Protein AF-A0A093C930-F1 (afdb_monomer)

Sequence (60 aa):
LEILEYNFCKVNKHPDPTTLCLIAAETGLSEEQTLKWFKQRLAEWRKSEGLPSESGSVRD

Solvent-accessible surface area (backbone atoms only — not comparable to full-atom values): 3700 Å² total; per-residue (Å²): 110,67,67,60,53,46,39,42,76,73,73,45,72,75,62,53,75,68,57,37,46,52,52,9,61,78,70,75,46,52,51,68,58,46,51,51,50,44,56,53,51,48,54,53,49,33,57,73,72,70,43,72,92,66,95,80,75,100,72,128

Organism: Tauraco erythrolophus (NCBI:txid121530)

InterPro domains:
  IPR001356 Homeodomain [PF00046] (1-47)
  IPR001356 Homeodomain [PS50071] (1-48)
  IPR001356 Homeodomain [cd00086] (1-49)
  IPR009057 Homedomain-like superfamily [SSF46689] (1-51)
  IPR039162 Homeodomain-only protein [PTHR21408] (2-60)

Nearest PDB structures (foldseek):
  1uhs-assembly1_A  TM=8.722E-01  e=1.693E-06  Mus musculus
  2hi3-assembly1_A  TM=7.527E-01  e=3.631E-06  Mus musculus
  2cue-assembly1_A  TM=7.747E-01  e=2.657E-02  Homo sapiens
  8qz7-assembly1_A  TM=9.709E-01  e=1.302E-01  Homo sapiens
  1ahd-assembly1_P  TM=8.191E-01  e=6.070E-02  Drosophila subobscura

Mean predicted aligned error: 6.3 Å

Radius of gyration: 13.56 Å; Cα contacts (8 Å, |Δi|>4): 37; chains: 1; bounding box: 40×19×29 Å

Secondary structure (DSSP, 8-state):
-HHHHHIIIII-SS--HHHHHHHHHHHT--HHHHHHHHHHHHHHHHHHTT--SS------

pLDDT: mean 86.82, std 12.92, range [50.5, 95.62]

Foldse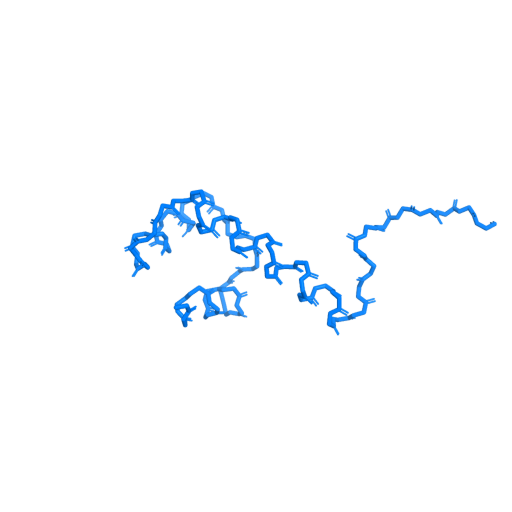ek 3Di:
DVLLVCCCVPPHLDDDQVRLCVSCVVVVHDSVVSVVVSVVVVQVVCVVVVHPSDPDDPDD

Structure (mmCIF, N/CA/C/O backbone):
data_AF-A0A093C930-F1
#
_entry.id   AF-A0A093C930-F1
#
loop_
_atom_site.group_PDB
_atom_site.id
_atom_site.type_symbol
_atom_site.label_atom_id
_atom_site.label_alt_id
_atom_site.label_comp_id
_atom_site.label_asym_id
_atom_site.label_entity_id
_atom_site.label_seq_id
_atom_site.pdbx_PDB_ins_code
_atom_site.Cartn_x
_atom_site.Cartn_y
_atom_site.Cartn_z
_atom_site.occupancy
_atom_site.B_iso_or_equiv
_atom_site.auth_seq_id
_atom_site.auth_comp_id
_atom_site.auth_asym_id
_atom_site.auth_atom_id
_atom_site.pdbx_PDB_model_num
ATOM 1 N N . LEU A 1 1 ? -2.262 -6.221 10.341 1.00 77.31 1 LEU A N 1
ATOM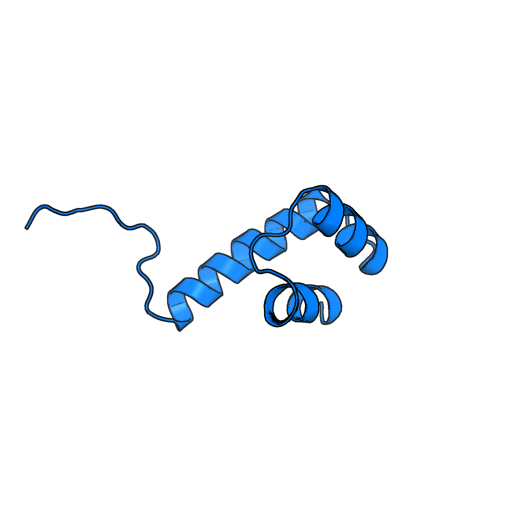 2 C CA . LEU A 1 1 ? -1.416 -5.984 9.143 1.00 77.31 1 LEU A CA 1
ATOM 3 C C . LEU A 1 1 ? -1.687 -6.987 8.018 1.00 77.31 1 LEU A C 1
ATOM 5 O O . LEU A 1 1 ? -1.447 -6.638 6.873 1.00 77.31 1 LEU A O 1
ATOM 9 N N . GLU A 1 2 ? -2.219 -8.183 8.300 1.00 91.44 2 GLU A N 1
ATOM 10 C CA . GLU A 1 2 ? -2.489 -9.215 7.278 1.00 91.44 2 GLU A CA 1
ATOM 11 C C . GLU A 1 2 ? -3.386 -8.729 6.129 1.00 91.44 2 GLU A C 1
ATOM 13 O O . GLU A 1 2 ? -3.087 -9.005 4.974 1.00 91.44 2 GLU A O 1
ATOM 18 N N . ILE A 1 3 ? -4.421 -7.931 6.420 1.00 91.94 3 ILE A N 1
ATOM 19 C CA . ILE A 1 3 ? -5.302 -7.342 5.394 1.00 91.94 3 ILE A CA 1
ATOM 20 C C . ILE A 1 3 ? -4.535 -6.377 4.472 1.00 91.94 3 ILE A C 1
ATOM 22 O O . ILE A 1 3 ? -4.737 -6.404 3.260 1.00 91.94 3 ILE A O 1
ATOM 26 N N . LEU A 1 4 ? -3.632 -5.549 5.014 1.00 93.56 4 LEU A N 1
ATOM 27 C CA . LEU A 1 4 ? -2.814 -4.627 4.211 1.00 93.56 4 LEU A CA 1
ATOM 28 C C . LEU A 1 4 ? -1.880 -5.399 3.276 1.00 93.56 4 LEU A C 1
ATOM 30 O O . LEU A 1 4 ? -1.807 -5.103 2.086 1.00 93.56 4 LEU A O 1
ATOM 34 N N . GLU A 1 5 ? -1.213 -6.423 3.807 1.00 94.00 5 GLU A N 1
ATOM 35 C CA . GLU A 1 5 ? -0.292 -7.263 3.044 1.00 94.00 5 GLU A CA 1
ATOM 36 C C . GLU A 1 5 ? -1.022 -8.082 1.971 1.00 94.00 5 GLU A C 1
ATOM 38 O O . GLU A 1 5 ? -0.559 -8.170 0.833 1.00 94.00 5 GLU A O 1
ATOM 43 N N . TYR A 1 6 ? -2.202 -8.622 2.297 1.00 94.12 6 TYR A N 1
ATOM 44 C CA . TYR A 1 6 ? -3.065 -9.305 1.338 1.00 94.12 6 TYR A CA 1
ATOM 45 C C . TYR A 1 6 ? -3.462 -8.374 0.191 1.00 94.12 6 TYR A C 1
ATOM 47 O O . TYR A 1 6 ? -3.247 -8.717 -0.971 1.00 94.12 6 TYR A O 1
ATOM 55 N N . ASN A 1 7 ? -3.972 -7.178 0.497 1.00 93.19 7 ASN A N 1
ATOM 56 C CA . ASN A 1 7 ? -4.361 -6.206 -0.524 1.00 93.19 7 ASN A CA 1
ATOM 57 C C . ASN A 1 7 ? -3.164 -5.763 -1.382 1.00 93.19 7 ASN A C 1
ATOM 59 O O . ASN A 1 7 ? -3.266 -5.713 -2.607 1.00 93.19 7 ASN A O 1
ATOM 63 N N . PHE A 1 8 ? -2.002 -5.537 -0.769 1.00 93.94 8 PHE A N 1
ATOM 64 C CA . PHE A 1 8 ? -0.776 -5.179 -1.482 1.00 93.94 8 PHE A CA 1
ATOM 65 C C . PHE A 1 8 ? -0.289 -6.287 -2.431 1.00 93.94 8 PHE A C 1
ATOM 67 O O . PHE A 1 8 ? 0.119 -6.019 -3.567 1.00 93.94 8 PHE A O 1
ATOM 74 N N . CYS A 1 9 ? -0.329 -7.546 -1.988 1.00 91.12 9 CYS A N 1
ATOM 75 C CA . CYS A 1 9 ? 0.189 -8.674 -2.761 1.00 91.12 9 CYS A CA 1
ATOM 76 C C . CYS A 1 9 ? -0.804 -9.209 -3.800 1.00 91.12 9 CYS A C 1
ATOM 78 O O . CYS A 1 9 ? -0.373 -9.656 -4.863 1.00 91.12 9 CYS A O 1
ATOM 80 N N . LYS A 1 10 ? -2.105 -9.215 -3.486 1.00 90.31 10 LYS A N 1
ATOM 81 C CA . LYS A 1 10 ? -3.147 -9.903 -4.267 1.00 90.31 10 LYS A CA 1
ATOM 82 C C . LYS A 1 10 ? -4.065 -8.974 -5.049 1.00 90.31 10 LYS A C 1
ATOM 84 O O . LYS A 1 10 ? -4.582 -9.411 -6.070 1.00 90.31 10 LYS A O 1
ATOM 89 N N . VAL A 1 11 ? -4.269 -7.740 -4.591 1.00 88.56 11 VAL A N 1
ATOM 90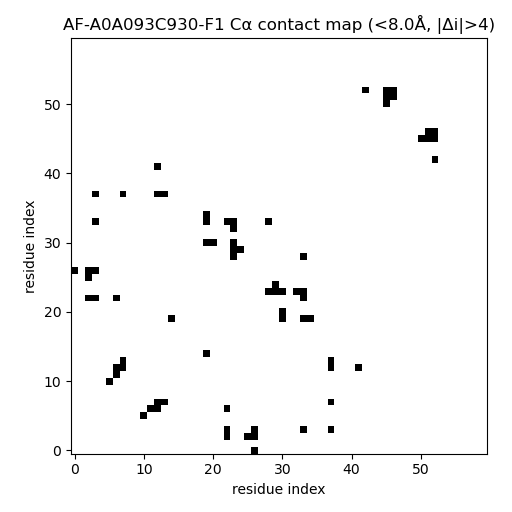 C CA . VAL A 1 11 ? -5.178 -6.791 -5.247 1.00 88.56 11 VAL A CA 1
ATOM 91 C C . VAL A 1 11 ? -4.379 -5.827 -6.111 1.00 88.56 11 VAL A C 1
ATOM 93 O O . VAL A 1 11 ? -4.392 -5.936 -7.334 1.00 88.56 11 VAL A O 1
ATOM 96 N N . ASN A 1 12 ? -3.655 -4.896 -5.492 1.00 86.69 12 ASN A N 1
ATOM 97 C CA . ASN A 1 12 ? -2.868 -3.899 -6.207 1.00 86.69 12 ASN A CA 1
ATOM 98 C C . ASN A 1 12 ? -1.830 -3.257 -5.272 1.00 86.69 12 ASN 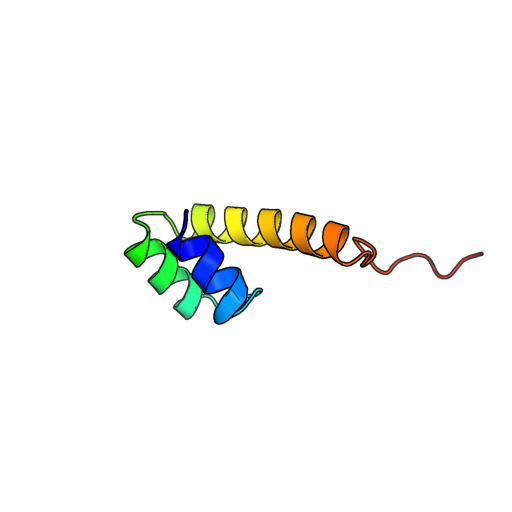A C 1
ATOM 100 O O . ASN A 1 12 ? -2.136 -2.921 -4.132 1.00 86.69 12 ASN A O 1
ATOM 104 N N . LYS A 1 13 ? -0.614 -3.017 -5.774 1.00 89.44 13 LYS A N 1
ATOM 105 C CA . LYS A 1 13 ? 0.455 -2.303 -5.049 1.00 89.44 13 LYS A CA 1
ATOM 106 C C . LYS A 1 13 ? 0.256 -0.780 -5.032 1.00 89.44 13 LYS A C 1
ATOM 108 O O . LYS A 1 13 ? 0.887 -0.090 -4.236 1.00 89.44 13 LYS A O 1
ATOM 113 N N . HIS A 1 14 ? -0.613 -0.269 -5.907 1.00 89.69 14 HIS A N 1
ATOM 114 C CA . HIS A 1 14 ? -0.976 1.142 -6.055 1.00 89.69 14 HIS A CA 1
ATOM 115 C C . HIS A 1 14 ? -2.503 1.316 -6.015 1.00 89.69 14 HIS A C 1
ATOM 117 O O . HIS A 1 14 ? -3.107 1.570 -7.059 1.00 89.69 14 HIS A O 1
ATOM 123 N N . PRO A 1 15 ? -3.146 1.131 -4.849 1.00 90.06 15 PRO A N 1
ATOM 124 C CA . PRO A 1 15 ? -4.590 1.297 -4.733 1.00 90.06 15 PRO A CA 1
ATOM 125 C C . PRO A 1 15 ? -4.999 2.729 -5.098 1.00 90.06 15 PRO A C 1
ATOM 127 O O . PRO A 1 15 ? -4.35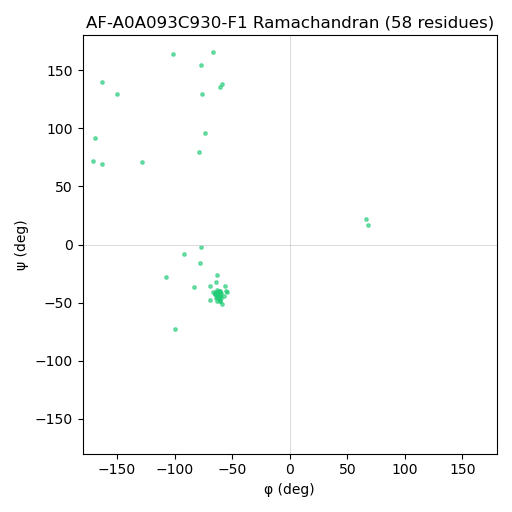8 3.698 -4.683 1.00 90.06 15 PRO A O 1
ATOM 130 N N . ASP A 1 16 ? -6.067 2.854 -5.883 1.00 92.81 16 ASP A N 1
ATOM 131 C CA . ASP A 1 16 ? -6.750 4.124 -6.116 1.00 92.81 16 ASP A CA 1
ATOM 132 C C . ASP A 1 16 ? -7.422 4.624 -4.816 1.00 92.81 16 ASP A C 1
ATOM 134 O O . ASP A 1 16 ? -7.566 3.853 -3.861 1.00 92.81 16 ASP A O 1
ATOM 138 N N . PRO A 1 17 ? -7.841 5.902 -4.742 1.00 92.69 17 PRO A N 1
ATOM 139 C CA . PRO A 1 17 ? -8.415 6.470 -3.522 1.00 92.69 17 PRO A CA 1
ATOM 140 C C . PRO A 1 17 ? -9.632 5.703 -2.991 1.00 92.69 17 PRO A C 1
ATOM 142 O O . PRO A 1 17 ? -9.793 5.568 -1.781 1.00 92.69 17 PRO A O 1
ATOM 145 N N . THR A 1 18 ? -10.474 5.160 -3.874 1.00 94.25 18 THR A N 1
ATOM 146 C CA . THR A 1 18 ? -11.659 4.396 -3.472 1.00 94.25 18 THR A CA 1
ATOM 147 C C . THR A 1 18 ? -11.256 3.071 -2.835 1.00 94.25 18 THR A C 1
ATOM 149 O O . THR A 1 18 ? -11.713 2.755 -1.738 1.00 94.25 18 THR A O 1
ATOM 152 N N . THR A 1 19 ? -10.345 2.331 -3.469 1.00 92.88 19 THR A N 1
ATOM 153 C CA . THR A 1 19 ? -9.790 1.087 -2.914 1.00 92.88 19 THR A CA 1
ATOM 154 C C . THR A 1 19 ? -9.064 1.336 -1.588 1.00 92.88 19 THR A C 1
ATOM 156 O O . THR A 1 19 ? -9.227 0.579 -0.634 1.00 92.88 19 THR A O 1
ATOM 159 N N . LEU A 1 20 ? -8.297 2.425 -1.489 1.00 94.88 20 LEU A N 1
ATOM 160 C CA . LEU A 1 20 ? -7.594 2.810 -0.266 1.00 94.88 20 LEU A CA 1
ATOM 161 C C . LEU A 1 20 ? -8.566 3.067 0.898 1.00 94.88 20 LEU A C 1
ATOM 163 O O . LEU A 1 20 ? -8.304 2.619 2.013 1.00 94.88 20 LEU A O 1
ATOM 167 N N . CYS A 1 21 ? -9.683 3.750 0.634 1.00 95.50 21 CYS A N 1
ATOM 168 C CA . CYS A 1 21 ? -10.721 4.031 1.625 1.00 95.50 21 CYS A CA 1
ATOM 169 C C . CYS A 1 21 ? -11.364 2.744 2.166 1.00 95.50 21 CYS A C 1
ATOM 171 O O . CYS A 1 21 ? -11.518 2.594 3.379 1.00 95.50 21 CYS A O 1
ATOM 173 N N . LEU A 1 22 ? -11.660 1.778 1.287 1.00 95.38 22 LEU A N 1
ATOM 174 C CA . LEU A 1 22 ? -12.192 0.472 1.691 1.00 95.38 22 LEU A CA 1
ATOM 175 C C . LEU A 1 22 ? -11.209 -0.272 2.605 1.00 95.38 22 LEU A C 1
ATOM 177 O O . LEU A 1 22 ? -11.581 -0.672 3.705 1.00 95.38 22 LEU A O 1
ATOM 181 N N 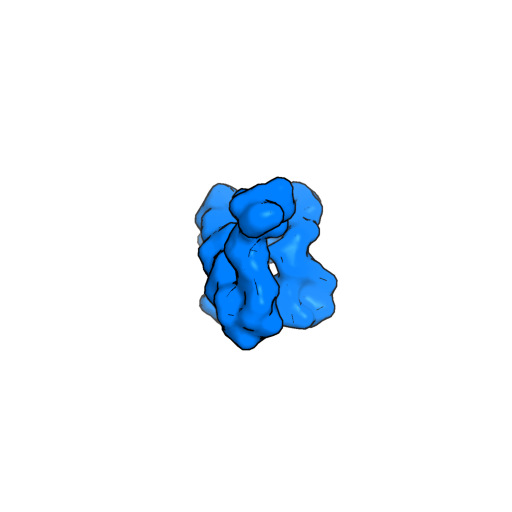. ILE A 1 23 ? -9.936 -0.353 2.209 1.00 94.56 23 ILE A N 1
ATOM 182 C CA . ILE A 1 23 ? -8.890 -1.023 2.998 1.00 94.56 23 ILE A CA 1
ATOM 183 C C . ILE A 1 23 ? -8.697 -0.335 4.356 1.00 94.56 23 ILE A C 1
ATOM 185 O O . ILE A 1 23 ? -8.519 -0.998 5.382 1.00 94.56 23 ILE A O 1
ATOM 189 N N . ALA A 1 24 ? -8.725 0.999 4.383 1.00 95.31 24 ALA A N 1
ATOM 190 C CA . ALA A 1 24 ? -8.629 1.777 5.612 1.00 95.31 24 ALA A CA 1
ATOM 191 C C . ALA A 1 24 ? -9.779 1.423 6.573 1.00 95.31 24 ALA A C 1
ATOM 193 O O . ALA A 1 24 ? -9.532 1.103 7.737 1.00 95.31 24 ALA A O 1
ATOM 194 N N . ALA A 1 25 ? -11.013 1.355 6.064 1.00 95.12 25 ALA A N 1
ATOM 195 C CA . ALA A 1 25 ? -12.178 0.940 6.841 1.00 95.12 25 ALA A CA 1
ATOM 196 C C . ALA A 1 25 ? -12.073 -0.513 7.345 1.00 95.12 25 ALA A C 1
ATOM 198 O O . ALA A 1 25 ? -12.321 -0.767 8.522 1.00 95.12 25 ALA A O 1
ATOM 199 N N . GLU A 1 26 ? -11.647 -1.458 6.500 1.00 93.25 26 GLU A N 1
ATOM 200 C CA . GLU A 1 26 ? -11.468 -2.875 6.867 1.00 93.25 26 GLU A CA 1
ATOM 201 C C . GLU A 1 26 ? -10.389 -3.089 7.937 1.00 93.25 26 GLU A C 1
ATOM 203 O O . GLU A 1 26 ? -10.473 -4.005 8.754 1.00 93.25 26 GLU A O 1
ATOM 208 N N . THR A 1 27 ? -9.355 -2.248 7.933 1.00 93.69 27 THR A N 1
ATOM 209 C CA . THR A 1 27 ? -8.229 -2.334 8.874 1.00 93.69 27 THR A CA 1
ATOM 210 C C . THR A 1 27 ? -8.422 -1.493 10.132 1.00 93.69 27 THR A C 1
ATOM 212 O O . THR A 1 27 ? -7.617 -1.604 11.059 1.00 93.69 27 THR A O 1
ATOM 215 N N . GLY A 1 28 ? -9.467 -0.661 10.178 1.00 94.94 28 GLY A N 1
ATOM 216 C CA . GLY A 1 28 ? -9.684 0.318 11.243 1.00 94.94 28 GLY A CA 1
ATOM 217 C C . GLY A 1 28 ? -8.633 1.434 11.266 1.00 94.94 28 GLY A C 1
ATOM 218 O O . GLY A 1 28 ? -8.415 2.051 12.308 1.00 94.94 28 GLY A O 1
ATOM 219 N N . LEU A 1 29 ? -7.949 1.673 10.143 1.00 94.62 29 LEU A N 1
ATOM 220 C CA . LEU A 1 29 ? -6.946 2.723 9.986 1.00 94.62 29 LEU A CA 1
ATOM 221 C C . LEU A 1 29 ? -7.531 3.928 9.249 1.00 94.62 29 LEU A C 1
ATOM 223 O O . LEU A 1 29 ? -8.548 3.850 8.569 1.00 94.62 29 LEU A O 1
ATOM 227 N N . SER A 1 30 ? -6.845 5.063 9.337 1.00 95.44 30 SER A N 1
ATOM 228 C CA . SER A 1 30 ? -7.118 6.196 8.453 1.00 95.44 30 SER A CA 1
ATOM 229 C C . SER A 1 30 ? -6.524 5.955 7.062 1.00 95.44 30 SER A C 1
ATOM 231 O O . SER A 1 30 ? -5.512 5.262 6.912 1.00 95.44 30 SER A O 1
ATOM 233 N N . GLU A 1 31 ? -7.098 6.594 6.044 1.00 94.62 31 GLU A N 1
ATOM 234 C CA . GLU A 1 31 ? -6.587 6.552 4.666 1.00 94.62 31 GLU A CA 1
ATOM 235 C C . GLU A 1 31 ? -5.117 6.983 4.585 1.00 94.62 31 GLU A C 1
ATOM 237 O O . GLU A 1 31 ? -4.316 6.332 3.919 1.00 94.62 31 GLU A O 1
ATOM 242 N N . GLU A 1 32 ? -4.722 8.017 5.336 1.00 95.56 32 GLU A N 1
ATOM 243 C CA . GLU A 1 32 ? -3.332 8.482 5.387 1.00 95.56 32 GLU A CA 1
ATOM 244 C C . GLU A 1 32 ? -2.371 7.409 5.926 1.00 95.56 32 GLU A C 1
ATOM 246 O O . GLU A 1 32 ? -1.305 7.178 5.350 1.00 95.56 32 GLU A O 1
ATOM 251 N N . GLN A 1 33 ? -2.751 6.721 7.009 1.00 95.62 33 GLN A N 1
ATOM 252 C CA . GLN A 1 33 ? -1.942 5.651 7.604 1.00 95.62 33 GLN A CA 1
ATOM 253 C C . GLN A 1 33 ? -1.812 4.469 6.643 1.00 95.62 33 GLN A C 1
ATOM 255 O O . GLN A 1 33 ? -0.715 3.945 6.442 1.00 95.62 33 GLN A O 1
ATOM 260 N N . THR A 1 34 ? -2.916 4.107 5.992 1.00 95.38 34 THR A N 1
ATOM 261 C CA . THR A 1 34 ? -2.959 3.058 4.970 1.00 95.38 34 THR A CA 1
ATOM 262 C C . THR A 1 34 ? -2.048 3.422 3.798 1.00 95.38 34 THR A C 1
ATOM 264 O O . THR A 1 34 ? -1.171 2.645 3.425 1.00 95.38 34 THR A O 1
ATOM 267 N N . LEU A 1 35 ? -2.151 4.644 3.271 1.00 94.69 35 LEU A N 1
ATOM 268 C CA . LEU A 1 35 ? -1.314 5.121 2.171 1.00 94.69 35 LEU A CA 1
ATOM 269 C C . LEU A 1 35 ? 0.171 5.121 2.538 1.00 94.69 35 LEU A C 1
ATOM 271 O O . LEU A 1 35 ? 1.016 4.719 1.735 1.00 94.69 35 LEU A O 1
ATOM 275 N N . LYS A 1 36 ? 0.503 5.580 3.749 1.00 95.44 36 LYS A N 1
ATOM 276 C CA . LYS A 1 36 ? 1.878 5.589 4.254 1.00 95.44 36 LYS A CA 1
ATOM 277 C C . LYS A 1 36 ? 2.446 4.174 4.308 1.00 95.44 36 LYS A C 1
ATOM 279 O O . LYS A 1 36 ? 3.567 3.963 3.845 1.00 95.44 36 LYS A O 1
ATOM 284 N N . TRP A 1 37 ? 1.660 3.221 4.802 1.00 95.12 37 TRP A N 1
ATOM 285 C CA . TRP A 1 37 ? 2.046 1.817 4.839 1.00 95.12 37 TRP A CA 1
ATOM 286 C C . TRP A 1 37 ? 2.294 1.266 3.428 1.00 95.12 37 TRP A C 1
ATOM 288 O O . TRP A 1 37 ? 3.355 0.701 3.176 1.00 95.12 37 TRP A O 1
ATOM 298 N N . PHE A 1 38 ? 1.392 1.521 2.473 1.00 94.75 38 PHE A N 1
ATOM 299 C CA . PHE A 1 38 ? 1.556 1.084 1.078 1.00 94.75 38 PHE A CA 1
ATOM 300 C C . PHE A 1 38 ? 2.821 1.657 0.427 1.00 94.75 38 PHE A C 1
ATOM 302 O O . PHE A 1 38 ? 3.552 0.933 -0.246 1.00 94.75 38 PHE A O 1
ATOM 309 N N . LYS A 1 39 ? 3.131 2.941 0.658 1.00 93.12 39 LYS A N 1
ATOM 310 C CA . LYS A 1 39 ? 4.364 3.574 0.156 1.00 93.12 39 LYS A CA 1
ATOM 311 C C . LYS A 1 39 ? 5.621 2.929 0.738 1.00 93.12 39 LYS A C 1
ATOM 313 O O . LYS A 1 39 ? 6.566 2.663 -0.004 1.00 93.12 39 LYS A O 1
ATOM 318 N N . GLN A 1 40 ? 5.634 2.677 2.047 1.00 93.38 40 GLN A N 1
ATOM 319 C CA . GLN A 1 40 ? 6.752 2.012 2.718 1.00 93.38 40 GLN A CA 1
ATOM 320 C C . GLN A 1 40 ? 6.933 0.589 2.191 1.00 93.38 40 GLN A C 1
ATOM 322 O O . GLN A 1 40 ? 8.032 0.224 1.774 1.00 93.38 40 GLN A O 1
ATOM 327 N N . ARG A 1 41 ? 5.841 -0.176 2.115 1.00 93.81 41 ARG A N 1
ATOM 328 C CA . ARG A 1 41 ? 5.872 -1.559 1.646 1.00 93.81 41 ARG A CA 1
ATOM 329 C C . ARG A 1 41 ? 6.315 -1.673 0.192 1.00 93.81 41 ARG A C 1
ATOM 331 O O . ARG A 1 41 ? 7.109 -2.544 -0.149 1.00 93.81 41 ARG A O 1
ATOM 338 N N . LEU A 1 42 ? 5.870 -0.753 -0.660 1.00 92.25 42 LEU A N 1
ATOM 339 C CA . LEU A 1 42 ? 6.308 -0.671 -2.049 1.00 92.25 42 LEU A CA 1
ATOM 340 C C . LEU A 1 42 ? 7.814 -0.419 -2.175 1.00 92.25 42 LEU A C 1
ATOM 342 O O . LEU A 1 42 ? 8.458 -1.010 -3.040 1.00 92.25 42 LEU A O 1
ATOM 346 N 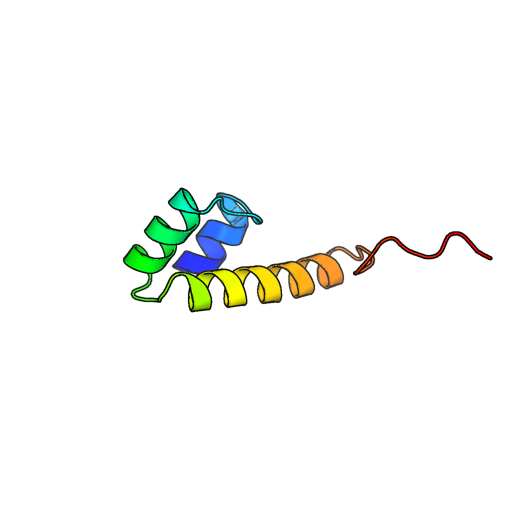N . ALA A 1 43 ? 8.383 0.437 -1.323 1.00 90.88 43 ALA A N 1
ATOM 347 C CA . ALA A 1 43 ? 9.820 0.688 -1.311 1.00 90.88 43 ALA A CA 1
ATOM 348 C C . ALA A 1 43 ? 10.615 -0.565 -0.901 1.00 90.88 43 ALA A C 1
ATOM 350 O O . ALA A 1 43 ? 11.631 -0.875 -1.521 1.00 90.88 43 ALA A O 1
ATOM 351 N N . GLU A 1 44 ? 10.143 -1.313 0.099 1.00 90.88 44 GLU A N 1
ATOM 352 C CA . GLU A 1 44 ? 10.746 -2.596 0.487 1.00 90.88 44 GLU A CA 1
ATOM 353 C C . GLU A 1 44 ? 10.632 -3.652 -0.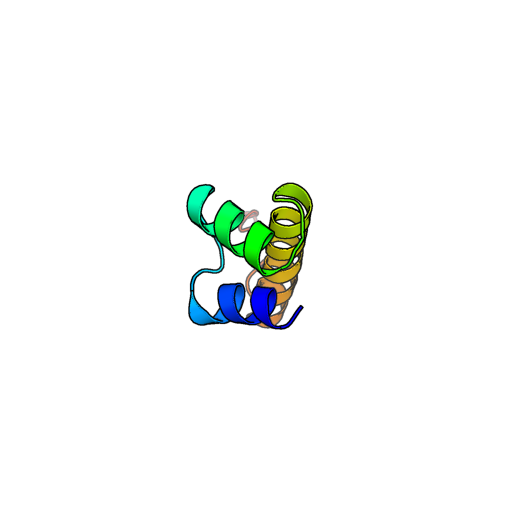614 1.00 90.88 44 GLU A C 1
ATOM 355 O O . GLU A 1 44 ? 11.601 -4.357 -0.906 1.00 90.88 44 GLU A O 1
ATOM 360 N N . TRP A 1 45 ? 9.465 -3.740 -1.254 1.00 91.19 45 TRP A N 1
ATOM 361 C CA . TRP A 1 45 ? 9.239 -4.665 -2.357 1.00 91.19 45 TRP A CA 1
ATOM 362 C C . TRP A 1 45 ? 10.172 -4.353 -3.531 1.00 91.19 45 TRP A C 1
ATOM 364 O O . TRP A 1 45 ? 10.856 -5.250 -4.008 1.00 91.19 45 TRP A O 1
ATOM 374 N N . ARG A 1 46 ? 10.314 -3.079 -3.927 1.00 88.56 46 ARG A N 1
ATOM 375 C CA . ARG A 1 46 ? 11.262 -2.678 -4.984 1.00 88.56 46 ARG A CA 1
ATOM 376 C C . ARG A 1 46 ? 12.697 -3.088 -4.675 1.00 88.56 46 ARG A C 1
ATOM 378 O O . ARG A 1 46 ? 13.364 -3.633 -5.548 1.00 88.56 46 ARG A O 1
ATOM 385 N N . LYS A 1 47 ? 13.151 -2.881 -3.434 1.00 87.69 47 LYS A N 1
ATOM 386 C CA . LYS A 1 47 ? 14.481 -3.333 -2.994 1.00 87.69 47 LYS A CA 1
ATOM 387 C C . LYS A 1 47 ? 14.632 -4.851 -3.097 1.00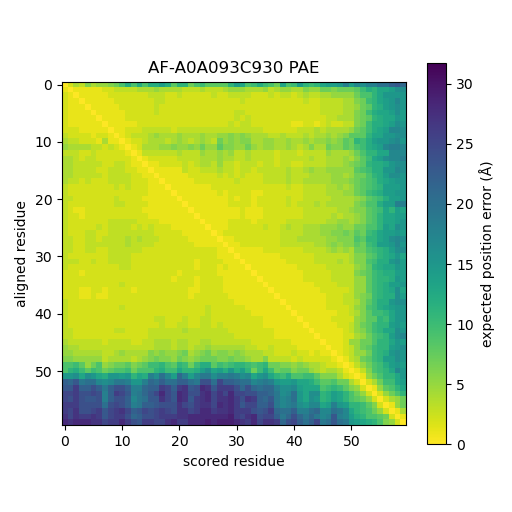 87.69 47 LYS A C 1
ATOM 389 O O . LYS A 1 47 ? 15.686 -5.318 -3.514 1.00 87.69 47 LYS A O 1
ATOM 394 N N . SER A 1 48 ? 13.590 -5.602 -2.740 1.00 87.62 48 SER A N 1
ATOM 395 C CA . SER A 1 48 ? 13.595 -7.072 -2.776 1.00 87.62 48 SER A CA 1
ATOM 396 C C . SER A 1 48 ? 13.622 -7.625 -4.203 1.00 87.62 48 SER A C 1
ATOM 398 O O . SER A 1 48 ? 14.302 -8.610 -4.461 1.00 87.62 48 SER A O 1
ATOM 400 N N . GLU A 1 49 ? 12.943 -6.965 -5.142 1.00 86.69 49 GLU A N 1
ATOM 401 C CA . GLU A 1 49 ? 12.953 -7.324 -6.568 1.00 86.69 49 GLU A CA 1
ATOM 402 C C . GLU A 1 49 ? 14.235 -6.881 -7.297 1.00 86.69 49 GLU A C 1
ATOM 404 O O . GLU A 1 49 ? 14.381 -7.109 -8.495 1.00 86.69 49 GLU A O 1
ATOM 409 N N . GLY A 1 50 ? 15.159 -6.196 -6.611 1.00 83.25 50 GLY A N 1
ATOM 410 C CA . GLY A 1 50 ? 16.342 -5.604 -7.242 1.00 83.25 50 GLY A CA 1
ATOM 411 C C . GLY A 1 50 ? 16.013 -4.442 -8.186 1.00 83.25 50 GLY A C 1
ATOM 412 O O . GLY A 1 50 ? 16.850 -4.049 -8.998 1.00 83.25 50 GLY A O 1
ATOM 413 N N . LEU A 1 51 ? 14.805 -3.877 -8.090 1.00 77.62 51 LEU A N 1
ATOM 414 C CA . LEU A 1 51 ? 14.406 -2.719 -8.877 1.00 77.62 51 LEU A CA 1
ATOM 415 C C . LEU A 1 51 ? 15.055 -1.460 -8.281 1.00 77.62 51 LEU A C 1
ATOM 417 O O . LEU A 1 51 ? 14.935 -1.219 -7.072 1.00 77.62 51 LEU A O 1
ATOM 421 N N . PRO A 1 52 ? 15.730 -0.630 -9.098 1.00 67.44 52 PRO A N 1
ATOM 422 C CA . PRO A 1 52 ? 16.304 0.614 -8.612 1.00 67.44 52 PRO A CA 1
ATOM 423 C C . PRO A 1 52 ? 15.192 1.489 -8.032 1.00 67.44 52 PRO A C 1
ATOM 425 O O . PRO A 1 52 ? 14.088 1.568 -8.574 1.00 67.44 52 PRO A O 1
ATOM 428 N N . SER A 1 53 ? 15.476 2.119 -6.890 1.00 62.75 53 SER A N 1
ATOM 429 C CA . SER A 1 53 ? 14.457 2.865 -6.143 1.00 62.75 53 SER A CA 1
ATOM 430 C C . SER A 1 53 ? 13.919 4.056 -6.936 1.00 62.75 53 SER A C 1
ATOM 432 O O . SER A 1 53 ? 12.755 4.389 -6.753 1.00 62.75 53 SER A O 1
ATOM 434 N N . GLU A 1 54 ? 14.702 4.605 -7.869 1.00 56.97 54 GLU A N 1
ATOM 435 C CA . GLU A 1 54 ? 14.288 5.590 -8.868 1.00 56.97 54 GLU A CA 1
ATOM 436 C C . GLU A 1 54 ? 15.164 5.408 -10.119 1.00 56.97 54 GLU A C 1
ATOM 438 O O . GLU A 1 54 ? 16.389 5.318 -10.033 1.00 56.97 54 GLU A O 1
ATOM 443 N N . SER A 1 55 ? 14.540 5.298 -11.292 1.00 58.06 55 SER A N 1
ATOM 444 C CA . SER A 1 55 ? 15.243 5.255 -12.574 1.00 58.06 55 SER A CA 1
ATOM 445 C C . SER A 1 55 ? 15.748 6.664 -12.889 1.00 58.06 55 SER A C 1
ATOM 447 O O . SER A 1 55 ? 14.991 7.490 -13.388 1.00 58.06 55 SER A O 1
ATOM 449 N N . GLY A 1 56 ? 17.004 6.966 -12.558 1.00 63.38 56 GLY A N 1
ATOM 450 C CA . GLY A 1 56 ? 17.544 8.309 -12.757 1.00 63.38 56 GLY A CA 1
ATOM 451 C C . GLY A 1 56 ? 19.045 8.437 -12.531 1.00 63.38 56 GLY A C 1
ATOM 452 O O . GLY A 1 56 ? 19.458 9.064 -11.567 1.00 63.38 56 GLY A O 1
ATOM 453 N N . SER A 1 57 ? 19.854 7.888 -13.439 1.00 52.41 57 SER A N 1
ATOM 454 C CA . SER A 1 57 ? 21.001 8.610 -14.015 1.00 52.41 57 SER A CA 1
ATOM 455 C C . SER A 1 57 ? 21.550 7.813 -15.198 1.00 52.41 57 SER A C 1
ATOM 457 O O . SER A 1 57 ? 22.403 6.944 -15.043 1.00 52.41 57 SER A O 1
ATOM 459 N N . VAL A 1 58 ? 21.047 8.103 -16.402 1.00 55.75 58 VAL A N 1
ATOM 460 C CA . VAL A 1 58 ? 21.762 7.766 -17.641 1.00 55.75 58 VAL A CA 1
ATOM 461 C C . VAL A 1 58 ? 22.841 8.832 -17.807 1.00 55.75 58 VAL A C 1
ATOM 463 O O . VAL A 1 58 ? 22.635 9.848 -18.470 1.00 55.75 58 VAL A O 1
ATOM 466 N N . ARG A 1 59 ? 23.938 8.669 -17.074 1.00 52.84 59 ARG A N 1
ATOM 467 C CA . ARG A 1 59 ? 25.167 9.449 -17.231 1.00 52.84 59 ARG A CA 1
ATOM 468 C C . ARG A 1 59 ? 26.296 8.695 -16.531 1.00 52.84 59 ARG A C 1
ATOM 470 O O . ARG A 1 59 ? 26.736 9.080 -15.453 1.00 52.84 59 ARG A O 1
ATOM 477 N N . ASP A 1 60 ? 26.649 7.562 -17.124 1.00 50.50 60 ASP A N 1
ATOM 478 C CA . ASP A 1 60 ? 28.045 7.125 -17.177 1.00 50.50 60 ASP A CA 1
ATOM 479 C C . ASP A 1 60 ? 28.637 7.700 -18.472 1.00 50.50 60 ASP A C 1
ATOM 481 O O . ASP A 1 60 ? 27.899 7.666 -19.492 1.00 50.50 60 ASP A O 1
#